Protein AF-A0A9Q4IH05-F1 (afdb_monomer_lite)

Radius of gyration: 22.15 Å; chains: 1; bounding box: 44×42×51 Å

Organism: NCBI:txid1288393

Foldseek 3Di:
DPPWDKDKDKDFQPDDDPPCPVVCCVVQVWDFPDWDDDVRITITIITDDPPPPPPPPPPDDDLCNVCVVVVHHSVVSVVVCLVQQQWEQDPVGIDGGPDSPCNYDDDD

Structure (mmCIF, N/CA/C/O backbone):
data_AF-A0A9Q4IH05-F1
#
_entry.id   AF-A0A9Q4IH05-F1
#
loop_
_atom_site.group_PDB
_atom_site.id
_atom_site.type_symbol
_atom_site.label_atom_id
_atom_site.label_alt_id
_atom_site.label_comp_id
_atom_site.label_asym_id
_atom_site.label_entity_id
_atom_site.label_seq_id
_atom_site.pdbx_PDB_ins_code
_atom_site.Cartn_x
_atom_site.Cartn_y
_atom_site.Cartn_z
_atom_site.occupancy
_atom_site.B_iso_or_equiv
_atom_site.auth_seq_id
_atom_site.auth_comp_id
_atom_site.auth_asym_id
_atom_site.auth_atom_id
_atom_site.pdbx_PDB_model_num
ATOM 1 N N . MET A 1 1 ? 3.147 23.631 -10.713 1.00 39.09 1 MET A N 1
ATOM 2 C CA . MET A 1 1 ? 4.284 22.684 -10.688 1.00 39.09 1 MET A CA 1
ATOM 3 C C . MET A 1 1 ? 3.696 21.285 -10.657 1.00 39.09 1 MET A C 1
ATOM 5 O O . MET A 1 1 ? 2.869 21.034 -9.797 1.00 39.09 1 MET A O 1
ATOM 9 N N . ASN A 1 2 ? 4.020 20.435 -11.631 1.00 42.34 2 ASN A N 1
ATOM 10 C CA . ASN A 1 2 ? 3.448 19.089 -11.750 1.00 42.34 2 ASN A CA 1
ATOM 11 C C . ASN A 1 2 ? 4.227 18.153 -10.806 1.00 42.34 2 ASN A C 1
ATOM 13 O O . ASN A 1 2 ? 5.352 17.770 -11.117 1.00 42.34 2 ASN A O 1
ATOM 17 N N . THR A 1 3 ? 3.697 17.889 -9.611 1.00 51.12 3 THR A N 1
ATOM 18 C CA . THR A 1 3 ? 4.412 17.229 -8.498 1.00 51.12 3 THR A CA 1
ATOM 19 C C . THR A 1 3 ? 4.407 15.699 -8.545 1.00 51.12 3 THR A C 1
ATOM 21 O O . THR A 1 3 ? 5.103 15.072 -7.752 1.00 51.12 3 THR A O 1
ATOM 24 N N . ASN A 1 4 ? 3.736 15.080 -9.518 1.00 58.97 4 ASN A N 1
ATOM 25 C CA . ASN A 1 4 ? 3.732 13.624 -9.680 1.00 58.97 4 ASN A CA 1
ATOM 26 C C . ASN A 1 4 ? 4.769 13.185 -10.716 1.00 58.97 4 ASN A C 1
ATOM 28 O O . ASN A 1 4 ? 4.471 13.028 -11.900 1.00 58.97 4 ASN A O 1
ATOM 32 N N . LYS A 1 5 ? 6.014 13.006 -10.265 1.00 78.19 5 LYS A N 1
ATOM 33 C CA . LYS A 1 5 ? 7.071 12.394 -11.075 1.00 78.19 5 LYS A CA 1
ATOM 34 C C . LYS A 1 5 ? 6.940 10.869 -11.024 1.00 78.19 5 LYS A C 1
ATOM 36 O O . LYS A 1 5 ? 7.023 10.272 -9.953 1.00 78.19 5 LYS A O 1
ATOM 41 N N . GLY A 1 6 ? 6.766 10.261 -12.190 1.00 88.12 6 GLY A N 1
ATOM 42 C CA . GLY A 1 6 ? 6.749 8.816 -12.388 1.00 88.12 6 GLY A CA 1
ATOM 43 C C . GLY A 1 6 ? 6.995 8.469 -13.854 1.00 88.12 6 GLY A C 1
ATOM 44 O O . GLY A 1 6 ? 7.103 9.358 -14.704 1.00 88.12 6 GLY A O 1
ATOM 45 N N . VAL A 1 7 ? 7.102 7.181 -14.153 1.00 91.44 7 VAL A N 1
ATOM 46 C CA . VAL A 1 7 ? 7.263 6.658 -15.509 1.00 91.44 7 VAL A CA 1
ATOM 47 C C . VAL A 1 7 ? 6.400 5.417 -15.699 1.00 91.44 7 VAL A C 1
ATOM 49 O O . VAL A 1 7 ? 6.318 4.559 -14.823 1.00 91.44 7 VAL A O 1
ATOM 52 N N . LEU A 1 8 ? 5.771 5.322 -16.869 1.00 92.81 8 LEU A N 1
ATOM 53 C CA . LEU A 1 8 ? 5.191 4.084 -17.368 1.00 92.81 8 LEU A CA 1
ATOM 54 C C . LEU A 1 8 ? 6.173 3.477 -18.368 1.00 92.81 8 LEU A C 1
ATOM 56 O O . LEU A 1 8 ? 6.491 4.099 -19.381 1.00 92.81 8 LEU A O 1
ATOM 60 N N . VAL A 1 9 ? 6.638 2.267 -18.083 1.00 93.56 9 VAL A N 1
ATOM 61 C CA . VAL A 1 9 ? 7.453 1.477 -19.003 1.00 93.56 9 VAL A CA 1
ATOM 62 C C . VAL A 1 9 ? 6.568 0.405 -19.620 1.00 93.56 9 VAL A C 1
ATOM 64 O O . VAL A 1 9 ? 5.959 -0.393 -18.911 1.00 93.56 9 VAL A O 1
ATOM 67 N N . VAL A 1 10 ? 6.496 0.405 -20.950 1.00 94.31 10 VAL A N 1
ATOM 68 C CA . VAL A 1 10 ? 5.824 -0.634 -21.734 1.00 94.31 10 VAL A CA 1
ATOM 69 C C . VAL A 1 10 ? 6.876 -1.304 -22.598 1.00 94.31 10 VAL A C 1
ATOM 71 O O . VAL A 1 10 ? 7.532 -0.639 -23.400 1.00 94.31 10 VAL A O 1
ATOM 74 N N . ARG A 1 11 ? 7.063 -2.610 -22.421 1.00 94.25 11 ARG A N 1
ATOM 75 C CA . ARG A 1 11 ? 8.070 -3.380 -23.162 1.00 94.25 11 ARG A CA 1
ATOM 76 C C . ARG A 1 11 ? 7.584 -4.787 -23.468 1.00 94.25 11 ARG A C 1
ATOM 78 O O . ARG A 1 11 ? 6.698 -5.289 -22.790 1.00 94.25 11 ARG A O 1
ATOM 85 N N . SER A 1 12 ? 8.186 -5.430 -24.463 1.00 95.81 12 SER A N 1
ATOM 86 C CA . SER A 1 12 ? 8.022 -6.873 -24.667 1.00 95.81 12 SER A CA 1
ATOM 87 C C . SER A 1 12 ? 8.788 -7.654 -23.586 1.00 95.81 12 SER A C 1
ATOM 89 O O . SER A 1 12 ? 9.813 -7.175 -23.093 1.00 95.81 12 SER A O 1
ATOM 91 N N . ALA A 1 13 ? 8.333 -8.856 -23.222 1.00 88.75 13 ALA A N 1
ATOM 92 C CA . ALA A 1 13 ? 8.973 -9.696 -22.212 1.00 88.75 13 ALA A CA 1
ATOM 93 C C . ALA A 1 13 ? 10.391 -10.127 -22.615 1.00 88.75 13 ALA A C 1
ATOM 95 O O . ALA A 1 13 ? 11.256 -10.276 -21.751 1.00 88.75 13 ALA A O 1
ATOM 96 N N . GLY A 1 14 ? 10.650 -10.254 -23.920 1.00 90.75 14 GLY A N 1
ATOM 97 C CA . GLY A 1 14 ? 11.984 -10.519 -24.465 1.00 90.75 14 GLY A CA 1
ATOM 98 C C . GLY A 1 14 ? 12.896 -9.290 -24.526 1.00 90.75 14 GLY A C 1
ATOM 99 O O . GLY A 1 14 ? 14.086 -9.426 -24.801 1.00 90.75 14 GLY A O 1
ATOM 100 N N . THR A 1 15 ? 12.364 -8.090 -24.280 1.00 91.56 15 THR A N 1
ATOM 101 C CA . THR A 1 15 ? 13.152 -6.853 -24.287 1.00 91.56 15 THR A CA 1
ATOM 102 C C . THR A 1 15 ? 13.664 -6.562 -22.875 1.00 91.56 15 THR A C 1
ATOM 104 O O . THR A 1 15 ? 12.852 -6.499 -21.940 1.00 91.56 15 THR A O 1
ATOM 107 N N . PRO A 1 16 ? 14.984 -6.369 -22.686 1.00 88.94 16 PRO A N 1
ATOM 108 C CA . PRO A 1 16 ? 15.526 -6.010 -21.385 1.00 88.94 16 PRO A CA 1
ATOM 109 C C . PRO A 1 16 ? 14.953 -4.674 -20.906 1.00 88.94 16 PRO A C 1
ATOM 111 O O . PRO A 1 16 ? 14.507 -3.830 -21.687 1.00 88.94 16 PRO A O 1
ATOM 114 N N . ARG A 1 17 ? 14.949 -4.495 -19.588 1.00 86.88 17 ARG A N 1
ATOM 115 C CA . ARG A 1 17 ? 14.569 -3.229 -18.963 1.00 86.88 17 ARG A CA 1
ATOM 116 C C . ARG A 1 17 ? 15.552 -2.119 -19.392 1.00 86.88 17 ARG A C 1
ATOM 118 O O . ARG A 1 17 ? 16.730 -2.422 -19.579 1.00 86.88 17 ARG A O 1
ATOM 125 N N . PRO A 1 18 ? 15.106 -0.854 -19.532 1.00 88.38 18 PRO A N 1
ATOM 126 C CA . PRO A 1 18 ? 16.016 0.270 -19.748 1.00 88.38 18 PRO A CA 1
ATOM 127 C C . PRO A 1 18 ? 17.063 0.364 -18.631 1.00 88.38 18 PRO A C 1
ATOM 129 O O . PRO A 1 18 ? 16.707 0.322 -17.453 1.00 88.38 18 PRO A O 1
ATOM 132 N N . GLU A 1 19 ? 18.338 0.502 -18.997 1.00 88.44 19 GLU A N 1
ATOM 133 C CA . GLU A 1 19 ? 19.469 0.497 -18.052 1.00 88.44 19 GLU A CA 1
ATOM 134 C C . GLU A 1 19 ? 19.402 1.641 -17.026 1.00 88.44 19 GLU A C 1
ATOM 136 O O . GLU A 1 19 ? 19.880 1.509 -15.902 1.00 88.44 19 GLU A O 1
ATOM 141 N N . ASP A 1 20 ? 18.772 2.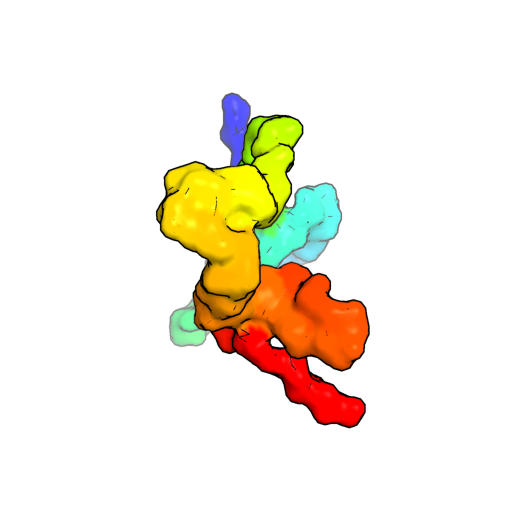761 -17.384 1.00 89.81 20 ASP A N 1
ATOM 142 C CA . ASP A 1 20 ? 18.616 3.927 -16.516 1.00 89.81 20 ASP A CA 1
ATOM 143 C C . ASP A 1 20 ? 17.433 3.809 -15.541 1.00 89.81 20 ASP A C 1
ATOM 145 O O . ASP A 1 20 ? 17.342 4.599 -14.597 1.00 89.81 20 ASP A O 1
ATOM 149 N N . LEU A 1 21 ? 16.520 2.850 -15.742 1.00 89.56 21 LEU A N 1
ATOM 150 C CA . LEU A 1 21 ? 15.285 2.769 -14.961 1.00 89.56 21 LEU A CA 1
ATOM 151 C C . LEU A 1 21 ? 15.570 2.495 -13.484 1.00 89.56 21 LEU A C 1
ATOM 153 O O . LEU A 1 21 ? 15.053 3.207 -12.627 1.00 89.56 21 LEU A O 1
ATOM 157 N N . ASP A 1 22 ? 16.416 1.510 -13.185 1.00 89.88 22 ASP A N 1
ATOM 158 C CA . ASP A 1 22 ? 16.732 1.137 -11.803 1.00 89.88 22 ASP A CA 1
ATOM 159 C C . ASP A 1 22 ? 17.445 2.290 -11.074 1.00 89.88 22 ASP A C 1
ATOM 161 O O . ASP A 1 22 ? 17.111 2.617 -9.933 1.00 89.88 22 ASP A O 1
ATOM 165 N N . GLN A 1 23 ? 18.347 2.997 -11.764 1.00 90.81 23 GLN A N 1
ATOM 166 C CA . GLN A 1 23 ? 19.016 4.176 -11.212 1.00 90.81 23 GLN A CA 1
ATOM 167 C C . GLN A 1 23 ? 18.019 5.299 -10.902 1.00 90.81 23 GLN A C 1
ATOM 169 O O . GLN A 1 23 ? 18.139 5.967 -9.873 1.00 90.81 23 GLN A O 1
ATOM 174 N N . ARG A 1 24 ? 17.018 5.510 -11.762 1.00 88.44 24 ARG A N 1
ATOM 175 C CA . ARG A 1 24 ? 15.959 6.507 -11.547 1.00 88.44 24 ARG A CA 1
ATOM 176 C C . ARG A 1 24 ? 15.021 6.115 -10.412 1.00 88.44 24 ARG A C 1
ATOM 178 O O . ARG A 1 24 ? 14.695 6.977 -9.602 1.00 88.44 24 ARG A O 1
ATOM 185 N N . ILE A 1 25 ? 14.643 4.838 -10.315 1.00 88.94 25 ILE A N 1
ATOM 186 C CA . ILE A 1 25 ? 13.840 4.311 -9.203 1.00 88.94 25 ILE A CA 1
ATOM 187 C C . ILE A 1 25 ? 14.537 4.605 -7.872 1.00 88.94 25 ILE A C 1
ATOM 189 O O . ILE A 1 25 ? 13.916 5.164 -6.968 1.00 88.94 25 ILE A O 1
ATOM 193 N N . LEU A 1 26 ? 15.836 4.306 -7.780 1.00 86.75 26 LEU A N 1
ATOM 194 C CA . LEU A 1 26 ? 16.637 4.562 -6.582 1.00 86.75 26 LEU A CA 1
ATOM 195 C C . LEU A 1 26 ? 16.807 6.060 -6.298 1.00 86.75 26 LEU A C 1
ATOM 197 O O . LEU A 1 26 ? 16.628 6.493 -5.164 1.00 86.75 26 LEU A O 1
ATOM 201 N N . THR A 1 27 ? 17.127 6.857 -7.320 1.00 89.62 27 THR A N 1
ATOM 202 C CA . THR A 1 27 ? 17.407 8.298 -7.167 1.00 89.62 27 THR A CA 1
ATOM 203 C C . THR A 1 27 ? 16.166 9.085 -6.747 1.00 89.62 27 THR A C 1
ATOM 205 O O . THR A 1 27 ? 16.253 9.990 -5.922 1.00 89.62 27 THR A O 1
ATOM 208 N N . GLU A 1 28 ? 15.000 8.750 -7.299 1.00 87.94 28 GLU A N 1
ATOM 209 C CA . GLU A 1 28 ? 13.748 9.463 -7.020 1.00 87.94 28 GLU A CA 1
ATOM 210 C C . GLU A 1 28 ? 12.973 8.859 -5.827 1.00 87.94 28 GLU A C 1
ATOM 212 O O . GLU A 1 28 ? 12.003 9.454 -5.335 1.00 87.94 28 GLU A O 1
ATOM 217 N N . GLY A 1 29 ? 13.400 7.692 -5.328 1.00 86.19 29 GLY A N 1
ATOM 218 C CA . GLY A 1 29 ? 12.700 6.944 -4.282 1.00 86.19 29 GLY A CA 1
ATOM 219 C C . GLY A 1 29 ? 11.328 6.462 -4.753 1.00 86.19 29 GLY A C 1
ATOM 220 O O . GLY A 1 29 ? 10.332 6.612 -4.044 1.00 86.19 29 GLY A O 1
ATOM 221 N N . TRP A 1 30 ? 11.248 5.976 -5.990 1.00 91.06 30 TRP A N 1
ATOM 222 C CA . TRP A 1 30 ? 10.010 5.448 -6.551 1.00 91.06 30 TRP A CA 1
ATOM 223 C C . TRP A 1 30 ? 9.727 4.036 -6.051 1.00 91.06 30 TRP A C 1
ATOM 225 O O . TRP A 1 30 ? 10.627 3.259 -5.750 1.00 91.06 30 TRP A O 1
ATOM 235 N N . SER A 1 31 ? 8.445 3.701 -6.005 1.00 88.94 31 SER A N 1
ATOM 236 C CA . SER A 1 31 ? 7.944 2.351 -5.772 1.00 88.94 31 SER A CA 1
ATOM 237 C C . SER A 1 31 ? 7.170 1.873 -6.997 1.00 88.94 31 SER A C 1
ATOM 239 O O . SER A 1 31 ? 6.737 2.677 -7.832 1.00 88.94 31 SER A O 1
ATOM 241 N N . ALA A 1 32 ? 7.005 0.558 -7.113 1.00 90.94 32 ALA A N 1
ATOM 242 C CA . ALA A 1 32 ? 6.106 -0.015 -8.101 1.00 90.94 32 ALA A CA 1
ATOM 243 C C . ALA A 1 32 ? 4.665 0.329 -7.707 1.00 90.94 32 ALA A C 1
ATOM 245 O O . ALA A 1 32 ? 4.221 -0.028 -6.618 1.00 90.94 32 ALA A O 1
ATOM 246 N N . LEU A 1 33 ? 3.950 1.028 -8.585 1.00 89.69 33 LEU A N 1
ATOM 247 C CA . LEU A 1 33 ? 2.544 1.385 -8.381 1.00 89.69 33 LEU A CA 1
ATOM 248 C C . LEU A 1 33 ? 1.613 0.356 -9.024 1.00 89.69 33 LEU A C 1
ATOM 250 O O . LEU A 1 33 ? 0.543 0.063 -8.502 1.00 89.69 33 LEU A O 1
ATOM 254 N N . LEU A 1 34 ? 2.022 -0.186 -10.173 1.00 89.50 34 LEU A N 1
ATOM 255 C CA . LEU A 1 34 ? 1.266 -1.181 -10.924 1.00 89.50 34 LEU A CA 1
ATOM 256 C C . LEU A 1 34 ? 2.219 -1.993 -11.802 1.00 89.50 34 LEU A C 1
ATOM 258 O O . LEU A 1 34 ? 3.000 -1.411 -12.553 1.00 89.50 34 LEU A O 1
ATOM 262 N N . LEU A 1 35 ? 2.121 -3.321 -11.741 1.00 93.38 35 LEU A N 1
ATOM 263 C CA . LEU A 1 35 ? 2.879 -4.246 -12.584 1.00 93.38 35 LEU A CA 1
ATOM 264 C C . LEU A 1 35 ? 1.923 -5.312 -13.131 1.00 93.38 35 LEU A C 1
ATOM 266 O O . LEU A 1 35 ? 1.291 -6.020 -12.348 1.00 93.38 35 LEU A O 1
ATOM 270 N N . PHE A 1 36 ? 1.809 -5.443 -14.451 1.00 94.50 36 PHE A N 1
ATOM 271 C CA . PHE A 1 36 ? 1.022 -6.518 -15.069 1.00 94.50 36 PHE A CA 1
ATOM 272 C C . PHE A 1 36 ? 1.525 -6.864 -16.472 1.00 94.50 36 PHE A C 1
ATOM 274 O O . PHE A 1 36 ? 2.299 -6.121 -17.078 1.00 94.50 36 PHE A O 1
ATOM 281 N N . SER A 1 37 ? 1.076 -8.005 -16.993 1.00 95.25 37 SER A N 1
ATOM 282 C CA . SER A 1 37 ? 1.384 -8.464 -18.345 1.00 95.25 37 SER A CA 1
ATOM 283 C C . SER A 1 37 ? 0.121 -8.661 -19.184 1.00 95.25 37 SER A C 1
ATOM 285 O O . SER A 1 37 ? -0.958 -8.947 -18.664 1.00 95.25 37 SER A O 1
ATOM 287 N N . TYR A 1 38 ? 0.260 -8.508 -20.500 1.00 95.12 38 TYR A N 1
ATOM 288 C CA . TYR A 1 38 ? -0.778 -8.821 -21.479 1.00 95.12 38 TYR A CA 1
ATOM 289 C C . TYR A 1 38 ? -0.140 -9.413 -22.736 1.00 95.12 38 TYR A C 1
ATOM 291 O O . TYR A 1 38 ? 0.484 -8.708 -23.532 1.00 95.12 38 TYR A O 1
ATOM 299 N N . GLY A 1 39 ? -0.277 -10.729 -22.906 1.00 95.19 39 GLY A N 1
ATOM 300 C CA . GLY A 1 3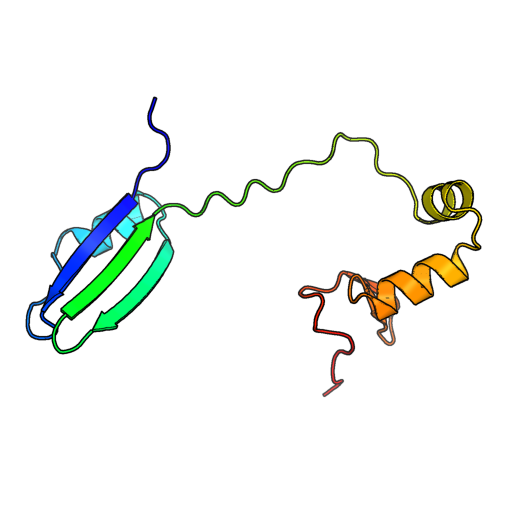9 ? 0.472 -11.457 -23.929 1.00 95.19 39 GLY A CA 1
ATOM 301 C C . GLY A 1 39 ? 1.977 -11.304 -23.698 1.00 95.19 39 GLY A C 1
ATOM 302 O O . GLY A 1 39 ? 2.465 -11.606 -22.614 1.00 95.19 39 GLY A O 1
ATOM 303 N N . ASP A 1 40 ? 2.692 -10.809 -24.707 1.00 95.69 40 ASP A N 1
ATOM 304 C CA . ASP A 1 40 ? 4.133 -10.534 -24.625 1.00 95.69 40 ASP A CA 1
ATOM 305 C C . ASP A 1 40 ? 4.455 -9.145 -24.038 1.00 95.69 40 ASP A C 1
ATOM 307 O O . ASP A 1 40 ? 5.616 -8.808 -23.849 1.00 95.69 40 ASP A O 1
ATOM 311 N N . LEU A 1 41 ? 3.455 -8.311 -23.741 1.00 96.19 41 LEU A N 1
ATOM 312 C CA . LEU A 1 41 ? 3.685 -6.974 -23.196 1.00 96.19 41 LEU A CA 1
ATOM 313 C C . LEU A 1 41 ? 3.762 -6.993 -21.669 1.00 96.19 41 LEU A C 1
ATOM 315 O O . LEU A 1 41 ? 2.942 -7.615 -20.996 1.00 96.19 41 LEU A O 1
ATOM 319 N N . LEU A 1 42 ? 4.715 -6.238 -21.135 1.00 95.94 42 LEU A N 1
ATOM 320 C CA . LEU A 1 42 ? 4.902 -5.933 -19.725 1.00 95.94 42 LEU A CA 1
ATOM 321 C C . LEU A 1 42 ? 4.648 -4.445 -19.501 1.00 95.94 42 LEU A C 1
ATOM 323 O O . LEU A 1 42 ? 5.218 -3.598 -20.194 1.00 95.94 42 LEU A O 1
ATOM 327 N N . PHE A 1 43 ? 3.805 -4.151 -18.518 1.00 95.69 43 PHE A N 1
ATOM 328 C CA . PHE A 1 43 ? 3.440 -2.809 -18.092 1.00 95.69 43 PHE A CA 1
ATOM 329 C C . PHE A 1 43 ? 3.973 -2.585 -16.685 1.00 95.69 43 PHE A C 1
ATOM 331 O O . PHE A 1 43 ? 3.592 -3.295 -15.753 1.00 95.69 43 PHE A O 1
ATOM 338 N N . GLU A 1 44 ? 4.849 -1.595 -16.536 1.00 94.94 44 GLU A N 1
ATOM 339 C CA . GLU A 1 44 ? 5.475 -1.264 -15.262 1.00 94.94 44 GLU A CA 1
ATOM 340 C C . GLU A 1 44 ? 5.309 0.230 -14.967 1.00 94.94 44 GLU A C 1
ATOM 342 O O . GLU A 1 44 ? 5.944 1.075 -15.602 1.00 94.94 44 GLU A O 1
ATOM 347 N N . ALA A 1 45 ? 4.439 0.568 -14.015 1.00 92.81 45 ALA A N 1
ATOM 348 C CA . ALA A 1 45 ? 4.256 1.934 -13.544 1.00 92.81 45 ALA A CA 1
ATOM 349 C C . ALA A 1 45 ? 5.083 2.166 -12.276 1.00 92.81 45 ALA A C 1
ATOM 351 O O . ALA A 1 45 ? 4.852 1.534 -11.242 1.00 92.81 45 ALA A O 1
ATOM 352 N N . TRP A 1 46 ? 6.016 3.110 -12.357 1.00 93.12 46 TRP A N 1
ATOM 353 C CA . TRP A 1 46 ? 6.899 3.509 -11.268 1.00 93.12 46 TRP A CA 1
ATOM 354 C C . TRP A 1 46 ? 6.649 4.962 -10.903 1.00 93.12 46 TRP A C 1
ATOM 356 O O . TRP A 1 46 ? 6.535 5.823 -11.774 1.00 93.12 46 TRP A O 1
ATOM 366 N N . GLY A 1 47 ? 6.599 5.257 -9.614 1.00 91.12 47 GLY A N 1
ATOM 367 C CA . GLY A 1 47 ? 6.448 6.627 -9.151 1.00 91.12 47 GLY A CA 1
ATOM 368 C C . GLY A 1 47 ? 6.530 6.724 -7.643 1.00 91.12 47 GLY A C 1
ATOM 369 O O . GLY A 1 47 ? 6.653 5.723 -6.937 1.00 91.12 47 GLY A O 1
ATOM 370 N N . ARG A 1 48 ? 6.464 7.951 -7.134 1.00 85.50 48 ARG A N 1
ATOM 371 C CA . ARG A 1 48 ? 6.316 8.168 -5.699 1.00 85.50 48 ARG A CA 1
ATOM 372 C C . ARG A 1 48 ? 4.846 7.980 -5.334 1.00 85.50 48 ARG A C 1
ATOM 374 O O . ARG A 1 48 ? 3.990 8.706 -5.834 1.00 85.50 48 ARG A O 1
ATOM 381 N N . MET A 1 49 ? 4.563 7.009 -4.472 1.00 67.88 49 MET A N 1
ATOM 382 C CA . MET A 1 49 ? 3.246 6.893 -3.860 1.00 67.88 49 MET A CA 1
ATOM 383 C C . MET A 1 49 ? 3.122 8.019 -2.833 1.00 67.88 49 MET A C 1
ATOM 385 O O . MET A 1 49 ? 3.778 7.994 -1.795 1.00 67.88 49 MET A O 1
ATOM 389 N N . TYR A 1 50 ? 2.326 9.036 -3.152 1.00 62.16 50 TYR A N 1
ATOM 390 C CA . TYR A 1 50 ? 1.863 9.985 -2.150 1.00 62.16 50 TYR A CA 1
ATOM 391 C C . TYR A 1 50 ? 0.691 9.335 -1.426 1.00 62.16 50 TYR A C 1
ATOM 393 O O . TYR A 1 50 ? -0.440 9.367 -1.902 1.00 62.16 50 TYR A O 1
ATOM 401 N N . VAL A 1 51 ? 0.979 8.705 -0.291 1.00 55.38 51 VAL A N 1
ATOM 402 C CA . VAL A 1 51 ? -0.041 8.547 0.741 1.00 55.38 51 VAL A CA 1
ATOM 403 C C . VAL A 1 51 ? -0.005 9.854 1.512 1.00 55.38 51 VAL A C 1
ATOM 405 O O . VAL A 1 51 ? 0.848 10.044 2.377 1.00 55.38 51 VA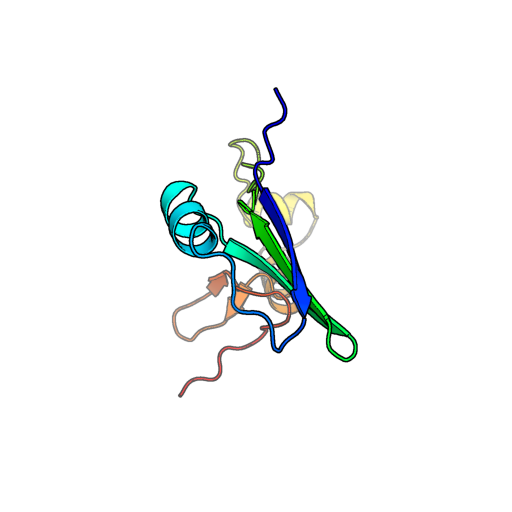L A O 1
ATOM 408 N N . GLU A 1 52 ? -0.868 10.799 1.147 1.00 48.09 52 GLU A N 1
ATOM 409 C CA . GLU A 1 52 ? -1.243 11.819 2.116 1.00 48.09 52 GLU A CA 1
ATOM 410 C C . GLU A 1 52 ? -1.994 11.068 3.212 1.00 48.09 52 GLU A C 1
ATOM 412 O O . GLU A 1 52 ? -3.174 10.746 3.079 1.00 48.09 52 GLU A O 1
ATOM 417 N N . PHE A 1 53 ? -1.286 10.727 4.291 1.00 45.94 53 PHE A N 1
ATOM 418 C CA . PHE A 1 53 ? -1.953 10.668 5.576 1.00 45.94 53 PHE A CA 1
ATOM 419 C C . PHE A 1 53 ? -2.483 12.075 5.755 1.00 45.94 53 PHE A C 1
ATOM 421 O O . PHE A 1 53 ? -1.710 13.012 5.946 1.00 45.94 53 PHE A O 1
ATOM 428 N N . GLN A 1 54 ? -3.781 12.240 5.542 1.00 46.38 54 GLN A N 1
ATOM 429 C CA . GLN A 1 54 ? -4.450 13.452 5.946 1.00 46.38 54 GLN A CA 1
ATOM 430 C C . GLN A 1 54 ? -4.143 13.549 7.441 1.00 46.38 54 GLN A C 1
ATOM 432 O O . GLN A 1 54 ? -4.638 12.730 8.215 1.00 46.38 54 GLN A O 1
ATOM 437 N N . GLU A 1 55 ? -3.229 14.442 7.832 1.00 49.44 55 GLU A N 1
ATOM 438 C CA . GLU A 1 55 ? -3.127 14.857 9.223 1.00 49.44 55 GLU A CA 1
ATOM 439 C C . GLU A 1 55 ? -4.517 15.402 9.530 1.00 49.44 55 GLU A C 1
ATOM 441 O O . GLU A 1 55 ? -4.897 16.488 9.084 1.00 49.44 55 GLU A O 1
ATOM 446 N N . SER A 1 56 ? -5.347 14.570 10.163 1.00 48.62 56 SER A N 1
ATOM 447 C CA . SER A 1 56 ? -6.569 15.049 10.776 1.00 48.62 56 SER A CA 1
ATOM 448 C C . SER A 1 56 ? -6.117 16.164 11.701 1.00 48.62 56 SER A C 1
ATOM 450 O O . SER A 1 56 ? -5.204 15.941 12.497 1.00 48.62 56 SER A O 1
ATOM 452 N N . SER A 1 57 ? -6.696 17.351 11.530 1.00 50.56 57 SER A N 1
ATOM 453 C CA . SER A 1 57 ? -6.493 18.503 12.407 1.00 50.56 57 SER A CA 1
ATOM 454 C C . SER A 1 57 ? -6.276 18.056 13.851 1.00 50.56 57 SER A C 1
ATOM 456 O O . SER A 1 57 ? -7.024 17.196 14.307 1.00 50.56 57 SER A O 1
ATOM 458 N N . ASP A 1 58 ? -5.299 18.657 14.534 1.00 50.78 58 ASP A N 1
ATOM 459 C CA . ASP A 1 58 ? -4.774 18.348 15.880 1.00 50.78 58 ASP A CA 1
ATOM 460 C C . ASP A 1 58 ? -5.796 18.181 17.040 1.00 50.78 58 ASP A C 1
ATOM 462 O O . ASP A 1 58 ? -5.408 18.064 18.202 1.00 50.78 58 ASP A O 1
ATOM 466 N N . GLU A 1 59 ? -7.100 18.143 16.777 1.00 62.16 59 GLU A N 1
ATOM 467 C CA . GLU A 1 59 ? -8.119 17.679 17.715 1.00 62.16 59 GLU A CA 1
ATOM 468 C C . GLU A 1 59 ? -8.231 16.153 17.671 1.00 62.16 59 GLU A C 1
ATOM 470 O O . GLU A 1 59 ? -9.069 15.561 16.989 1.00 62.16 59 GLU A O 1
ATOM 475 N N . PHE A 1 60 ? -7.378 15.495 18.451 1.00 69.50 60 PHE A N 1
ATOM 476 C CA . PHE A 1 60 ? -7.638 14.123 18.860 1.00 69.50 60 PHE A CA 1
ATOM 477 C C . PHE A 1 60 ? -8.809 14.121 19.847 1.00 69.50 60 PHE A C 1
ATOM 479 O O . PHE A 1 60 ? -8.672 14.611 20.966 1.00 69.50 60 PHE A O 1
ATOM 486 N N . ALA A 1 61 ? -9.943 13.546 19.452 1.00 75.62 61 ALA A N 1
ATOM 487 C CA . ALA A 1 61 ? -11.007 13.201 20.386 1.00 75.62 61 ALA A CA 1
ATOM 488 C C . ALA A 1 61 ? -10.686 11.855 21.049 1.00 75.62 61 ALA A C 1
ATOM 490 O O . ALA A 1 61 ? -10.302 10.884 20.389 1.00 75.62 61 ALA A O 1
ATOM 491 N N . SER A 1 62 ? -10.844 11.779 22.365 1.00 86.50 62 SER A N 1
ATOM 492 C CA . SER A 1 62 ? -10.785 10.508 23.079 1.00 86.50 62 SER A CA 1
ATOM 493 C C . SER A 1 62 ? -11.972 9.617 22.694 1.00 86.50 62 SER A C 1
ATOM 495 O O . SER A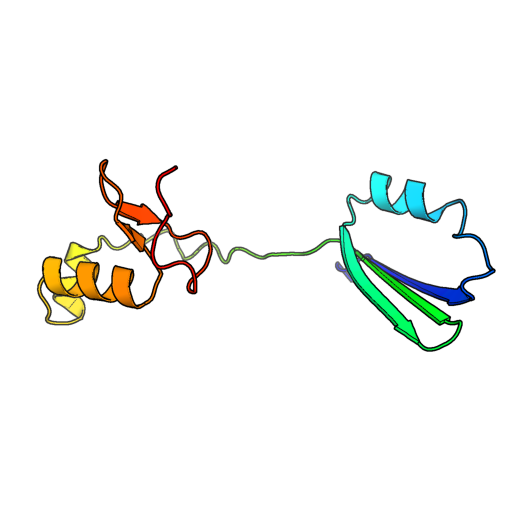 1 62 ? -13.058 10.095 22.365 1.00 86.50 62 SER A O 1
ATOM 497 N N . ILE A 1 63 ? -11.806 8.293 22.798 1.00 87.06 63 ILE A N 1
ATOM 498 C CA . ILE A 1 63 ? -12.902 7.333 22.559 1.00 87.06 63 ILE A CA 1
ATOM 499 C C . ILE A 1 63 ? -14.096 7.629 23.486 1.00 87.06 63 ILE A C 1
ATOM 501 O O . ILE A 1 63 ? -15.244 7.449 23.093 1.00 87.06 63 ILE A O 1
ATOM 505 N N . ALA A 1 64 ? -13.842 8.126 24.700 1.00 88.12 64 ALA A N 1
ATOM 506 C CA . ALA A 1 64 ? -14.895 8.511 25.634 1.00 88.12 64 ALA A CA 1
ATOM 507 C C . ALA A 1 64 ? -15.706 9.722 25.138 1.00 88.12 64 ALA A C 1
ATOM 509 O O . ALA A 1 64 ? -16.930 9.706 25.234 1.00 88.12 64 ALA A O 1
ATOM 510 N N . GLU A 1 65 ? -15.052 10.745 24.583 1.00 89.56 65 GLU A N 1
ATOM 511 C CA . GLU A 1 65 ? -15.736 11.903 23.988 1.00 89.56 65 GLU A CA 1
ATOM 512 C C . GLU A 1 65 ? -16.563 11.483 22.770 1.00 89.56 65 GLU A C 1
ATOM 514 O O . GLU A 1 65 ? -17.745 11.812 22.693 1.00 89.56 65 GLU A O 1
ATOM 519 N N . ALA A 1 66 ? -15.992 10.656 21.890 1.00 88.44 66 ALA A N 1
ATOM 520 C CA . ALA A 1 66 ? -16.708 10.110 20.739 1.00 88.44 66 ALA A CA 1
ATOM 521 C C . ALA A 1 66 ? -17.927 9.262 21.154 1.00 88.44 66 ALA A C 1
ATOM 523 O O . ALA A 1 66 ? -18.990 9.361 20.546 1.00 88.44 66 ALA A O 1
ATOM 524 N N . ALA A 1 67 ? -17.813 8.455 22.215 1.00 91.12 67 ALA A N 1
ATOM 525 C CA . ALA A 1 67 ? -18.926 7.653 22.725 1.00 91.12 67 ALA A CA 1
ATOM 526 C C . ALA A 1 67 ? -20.075 8.534 23.241 1.00 91.12 67 ALA A C 1
ATOM 528 O O . ALA A 1 67 ? -21.240 8.277 22.931 1.00 91.12 67 ALA A O 1
ATOM 529 N N . VAL A 1 68 ? -19.746 9.612 23.964 1.00 92.44 68 VAL A N 1
ATOM 530 C CA . VAL A 1 68 ? -20.726 10.594 24.452 1.00 92.44 68 VAL A CA 1
ATOM 531 C C . VAL A 1 68 ? -21.438 11.291 23.294 1.00 92.44 68 VAL A C 1
ATOM 533 O O . VAL A 1 68 ? -22.665 11.388 23.315 1.00 92.44 68 VAL A O 1
ATOM 536 N N . GLU A 1 69 ? -20.705 11.735 22.271 1.00 90.38 69 GLU A N 1
ATOM 537 C CA . GLU A 1 69 ? -21.294 12.363 21.080 1.00 90.38 69 GLU A CA 1
ATOM 538 C C . GLU A 1 69 ? -22.229 11.418 20.318 1.00 90.38 69 GLU A C 1
ATOM 540 O O . GLU A 1 69 ? -23.277 11.836 19.821 1.00 90.38 69 GLU A O 1
ATOM 545 N N . LEU A 1 70 ? -21.882 10.131 20.264 1.00 90.06 70 LEU A N 1
ATOM 546 C CA . LEU A 1 70 ? -22.674 9.099 19.599 1.00 90.06 70 LEU A CA 1
ATOM 547 C C . LEU A 1 70 ? -23.812 8.539 20.472 1.00 90.06 70 LEU A C 1
ATOM 549 O O . LEU A 1 70 ? -24.584 7.702 20.000 1.00 90.06 70 LEU A O 1
ATOM 553 N N . GLY A 1 71 ? -23.943 8.991 21.723 1.00 93.69 71 GLY A N 1
ATOM 554 C CA . GLY A 1 71 ? -24.989 8.545 22.645 1.00 93.69 71 GLY A CA 1
ATOM 555 C C . GLY A 1 71 ? -24.861 7.079 23.071 1.00 93.69 71 GLY A C 1
ATOM 556 O O . GLY A 1 71 ? -25.875 6.432 23.327 1.00 93.69 71 GLY A O 1
ATOM 557 N N . MET A 1 72 ? -23.635 6.557 23.133 1.00 94.31 72 MET A N 1
ATOM 558 C CA . MET A 1 72 ? -23.321 5.176 23.514 1.00 94.31 72 MET A CA 1
ATOM 559 C C . MET A 1 72 ? -22.328 5.132 24.678 1.00 94.31 72 MET A C 1
ATOM 561 O O . MET A 1 72 ? -21.678 6.125 25.007 1.00 94.31 72 MET A O 1
ATOM 565 N N . SER A 1 73 ? -22.203 3.976 25.326 1.00 95.06 73 SER A N 1
ATOM 566 C CA . SER A 1 73 ? -21.127 3.762 26.294 1.00 95.06 73 SER A CA 1
ATOM 567 C C . SER A 1 73 ? -19.778 3.581 25.589 1.00 95.06 73 SER A C 1
ATOM 569 O O . SER A 1 73 ? -19.702 3.117 24.450 1.00 95.06 73 SER A O 1
ATOM 571 N N . THR A 1 74 ? -18.685 3.909 26.281 1.00 93.81 74 THR A N 1
ATOM 572 C CA . THR A 1 74 ? -17.322 3.683 25.770 1.00 93.81 74 THR A CA 1
ATOM 573 C C . THR A 1 74 ? -17.087 2.210 25.423 1.00 93.81 74 THR A C 1
ATOM 575 O O . THR A 1 74 ? -16.429 1.907 24.435 1.00 93.81 74 THR A O 1
ATOM 578 N N . GLU A 1 75 ? -17.647 1.293 26.213 1.00 92.12 75 GLU A N 1
ATOM 579 C CA . GLU A 1 75 ? -17.536 -0.157 26.014 1.00 92.12 75 GLU A CA 1
ATOM 580 C C . GLU A 1 75 ? -18.223 -0.604 24.717 1.00 92.12 75 GLU A C 1
ATOM 582 O O . GLU A 1 75 ? -17.638 -1.357 23.939 1.00 92.12 75 GLU A O 1
ATOM 587 N N . GLU A 1 76 ? -19.424 -0.087 24.440 1.00 91.94 76 GLU A N 1
ATOM 588 C CA . GLU A 1 76 ? -20.147 -0.354 23.190 1.00 91.94 76 GLU A CA 1
ATOM 589 C C . GLU A 1 76 ? -19.402 0.194 21.969 1.00 91.94 76 GLU A C 1
ATOM 591 O O . GLU A 1 76 ? -19.309 -0.496 20.951 1.00 91.94 76 GLU A O 1
ATOM 596 N N . LEU A 1 77 ? -18.830 1.401 22.069 1.00 93.25 77 LEU A N 1
ATOM 597 C CA . LEU A 1 77 ? -18.046 1.978 20.978 1.00 93.25 77 LEU A CA 1
ATOM 598 C C . LEU A 1 77 ? -16.791 1.145 20.696 1.00 93.25 77 LEU A C 1
ATOM 600 O O . LEU A 1 77 ? -16.519 0.812 19.545 1.00 93.25 77 LEU A O 1
ATOM 604 N N . VAL A 1 78 ? -16.050 0.758 21.736 1.00 90.38 78 VAL A N 1
ATOM 605 C CA . VAL A 1 78 ? -14.848 -0.076 21.595 1.00 90.38 78 VAL A CA 1
ATOM 606 C C . VAL A 1 78 ? -15.184 -1.425 20.963 1.00 90.38 78 VAL A C 1
ATOM 608 O O . VAL A 1 78 ? -14.507 -1.831 20.018 1.00 90.38 78 VAL A O 1
ATOM 611 N N . ALA A 1 79 ? -16.247 -2.094 21.420 1.00 89.06 79 ALA A N 1
ATOM 612 C CA . ALA A 1 79 ? -16.687 -3.361 20.839 1.00 89.06 79 ALA A CA 1
ATOM 613 C C . ALA A 1 79 ? -16.995 -3.213 19.341 1.00 89.06 79 ALA A C 1
ATOM 615 O O . ALA A 1 79 ? -16.559 -4.032 18.531 1.00 89.06 79 ALA A O 1
ATOM 616 N N . ARG A 1 80 ? -17.666 -2.122 18.952 1.00 89.19 80 ARG A N 1
ATOM 617 C CA . ARG A 1 80 ? -17.960 -1.831 17.547 1.00 89.19 80 ARG A CA 1
ATOM 618 C C . ARG A 1 80 ? -16.705 -1.578 16.722 1.00 89.19 80 ARG A C 1
ATOM 620 O O . ARG A 1 80 ? -16.591 -2.094 15.616 1.00 89.19 80 ARG A O 1
ATOM 627 N N . MET A 1 81 ? -15.742 -0.838 17.264 1.00 88.31 81 MET A N 1
ATOM 628 C CA . MET A 1 81 ? -14.467 -0.587 16.592 1.00 88.31 81 MET A CA 1
ATOM 629 C C . MET A 1 81 ? -13.665 -1.880 16.378 1.00 88.31 81 MET A C 1
ATOM 631 O O . MET A 1 81 ? -12.980 -2.014 15.366 1.00 88.31 81 MET A O 1
ATOM 635 N N . VAL A 1 82 ? -13.767 -2.855 17.284 1.00 86.50 82 VAL A N 1
ATOM 636 C CA . VAL A 1 82 ? -13.183 -4.192 17.089 1.00 86.50 82 VAL A CA 1
ATOM 637 C C . VAL A 1 82 ? -13.935 -4.976 16.008 1.00 86.50 82 VAL A C 1
ATOM 639 O O . VAL A 1 82 ? -13.308 -5.568 15.129 1.00 86.50 82 VAL A O 1
ATOM 642 N N . GLU A 1 83 ? -15.272 -4.962 16.016 1.00 84.56 83 GLU A N 1
ATOM 643 C CA . GLU A 1 83 ? -16.089 -5.625 14.985 1.00 84.56 83 GLU A CA 1
ATOM 644 C C . GLU A 1 83 ? -15.838 -5.076 13.574 1.00 84.56 83 GLU A C 1
ATOM 646 O O . GLU A 1 83 ? -15.759 -5.848 12.610 1.00 84.56 83 GLU A O 1
ATOM 651 N N . ASP A 1 84 ? -15.677 -3.758 13.473 1.00 83.69 84 ASP A N 1
ATOM 652 C CA . ASP A 1 84 ? -15.389 -3.034 12.235 1.00 83.69 84 ASP A CA 1
ATOM 653 C C . ASP A 1 84 ? -13.911 -3.174 11.808 1.00 83.69 84 ASP A C 1
ATOM 655 O O . ASP A 1 84 ? -13.527 -2.716 10.731 1.00 83.69 84 ASP A O 1
ATOM 659 N N . GLY A 1 85 ? -13.080 -3.838 12.624 1.00 80.94 85 GLY A N 1
ATOM 660 C CA . GLY A 1 85 ? -11.683 -4.141 12.315 1.00 80.94 85 GLY A CA 1
ATOM 661 C C . GLY A 1 85 ? -10.729 -2.957 12.468 1.00 80.94 85 GLY A C 1
ATOM 662 O O . GLY A 1 85 ? -9.649 -2.975 11.886 1.00 80.94 85 GLY A O 1
ATOM 663 N N . LEU A 1 86 ? -11.103 -1.930 13.238 1.00 84.69 86 LEU A N 1
ATOM 664 C CA . LEU A 1 86 ? -10.239 -0.792 13.583 1.00 84.69 86 LEU A CA 1
ATOM 665 C C . LEU A 1 86 ? -9.243 -1.155 14.692 1.00 84.69 86 LEU A C 1
ATOM 667 O O . LEU A 1 86 ? -8.099 -0.701 14.672 1.00 84.69 86 LEU A O 1
ATOM 671 N N . PHE A 1 87 ? -9.661 -2.002 15.635 1.00 85.50 87 PHE A N 1
ATOM 672 C CA . PHE A 1 87 ? -8.816 -2.525 16.707 1.00 85.50 87 PHE A CA 1
ATOM 673 C C . PHE A 1 87 ? -8.813 -4.052 16.732 1.00 85.50 87 PHE A C 1
ATOM 675 O O . PHE A 1 87 ? -9.775 -4.710 16.344 1.00 85.50 87 PHE A O 1
ATOM 682 N N . LEU A 1 88 ? -7.715 -4.609 17.229 1.00 82.88 88 LEU A N 1
ATOM 683 C CA .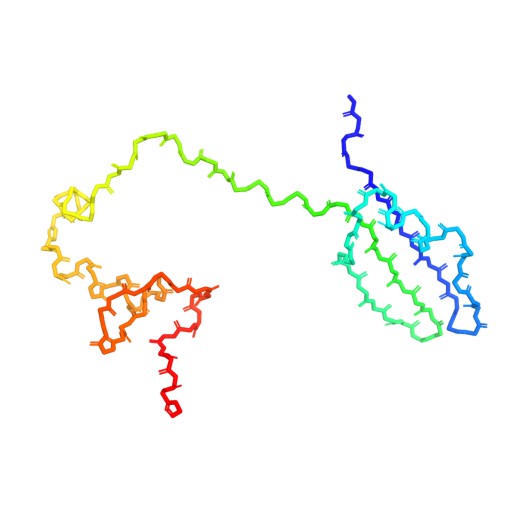 LEU A 1 88 ? -7.530 -6.026 17.492 1.00 82.88 88 LEU A CA 1
ATOM 684 C C . LEU A 1 88 ? -7.422 -6.241 19.000 1.00 82.88 88 LEU A C 1
ATOM 686 O O . LEU A 1 88 ? -6.620 -5.583 19.666 1.00 82.88 88 LEU A O 1
ATOM 690 N N . GLU A 1 89 ? -8.186 -7.195 19.524 1.00 81.88 89 GLU A N 1
ATOM 691 C CA . GLU A 1 89 ? -8.003 -7.680 20.890 1.00 81.88 89 GLU A CA 1
ATOM 692 C C . GLU A 1 89 ? -6.813 -8.641 20.959 1.00 81.88 89 GLU A C 1
ATOM 694 O O . GLU A 1 89 ? -6.726 -9.619 20.210 1.00 81.88 89 GLU A O 1
ATOM 699 N N . THR A 1 90 ? -5.898 -8.364 21.883 1.00 80.00 90 THR A N 1
ATOM 700 C CA . THR A 1 90 ? -4.755 -9.218 22.217 1.00 80.00 90 THR A CA 1
ATOM 701 C C . THR A 1 90 ? -4.747 -9.518 23.715 1.00 80.00 90 THR A C 1
ATOM 703 O O . THR A 1 90 ? -5.451 -8.871 24.491 1.00 80.00 90 THR A O 1
ATOM 706 N N . SER A 1 91 ? -3.925 -10.478 24.147 1.00 76.94 91 SER A N 1
ATOM 707 C CA . SER A 1 91 ? -3.732 -10.787 25.573 1.00 76.94 91 SER A CA 1
ATOM 708 C C . SER A 1 91 ? -3.239 -9.593 26.395 1.00 76.94 91 SER A C 1
ATOM 710 O O . SER A 1 91 ? -3.494 -9.543 27.595 1.00 76.94 91 SER A O 1
ATOM 712 N N . ASP A 1 92 ? -2.568 -8.638 25.749 1.00 76.75 92 ASP A N 1
ATOM 713 C CA . ASP A 1 92 ? -1.958 -7.469 26.386 1.00 76.75 92 ASP A CA 1
ATOM 714 C C . ASP A 1 92 ? -2.813 -6.196 26.242 1.00 76.75 92 ASP A C 1
ATOM 716 O O . ASP A 1 92 ? -2.421 -5.127 26.712 1.00 76.75 92 ASP A O 1
ATOM 720 N N . GLY A 1 93 ? -3.992 -6.299 25.612 1.00 80.25 93 GLY A N 1
ATOM 721 C CA . GLY A 1 93 ? -4.927 -5.191 25.406 1.00 80.25 93 GLY A CA 1
ATOM 722 C C . GLY A 1 93 ? -5.309 -4.969 23.942 1.00 80.25 93 GLY A C 1
ATOM 723 O O . GLY A 1 93 ? -5.195 -5.865 23.102 1.00 80.25 93 GLY A O 1
ATOM 724 N N . LEU A 1 94 ? -5.793 -3.764 23.639 1.00 82.62 94 LEU A N 1
ATOM 725 C CA . LEU A 1 94 ? -6.226 -3.361 22.299 1.00 82.62 94 LEU A CA 1
ATOM 726 C C . LEU A 1 94 ? -5.065 -2.755 21.509 1.00 82.62 94 LEU A C 1
ATOM 728 O O . LEU A 1 94 ? -4.394 -1.842 21.989 1.00 82.62 94 LEU A O 1
ATOM 732 N N . ILE A 1 95 ? -4.869 -3.221 20.278 1.00 83.38 95 ILE A N 1
ATOM 733 C CA . ILE A 1 95 ? -3.907 -2.638 19.335 1.00 83.38 95 ILE A CA 1
ATOM 734 C C . ILE A 1 95 ? -4.623 -2.174 18.068 1.00 83.38 95 ILE A C 1
ATOM 736 O O . ILE A 1 95 ? -5.606 -2.785 17.648 1.00 83.38 95 ILE A O 1
ATOM 740 N N . ALA A 1 96 ? -4.142 -1.098 17.443 1.00 80.94 96 ALA A N 1
ATOM 741 C CA . ALA A 1 96 ? -4.680 -0.631 16.166 1.00 80.94 96 ALA A CA 1
ATOM 742 C C . ALA A 1 96 ? -4.495 -1.704 15.083 1.00 80.94 96 ALA A C 1
ATOM 744 O O . ALA A 1 96 ? -3.407 -2.270 14.940 1.00 80.94 96 ALA A O 1
ATOM 745 N N . SER A 1 97 ? -5.555 -1.993 14.329 1.00 75.38 97 SER A N 1
ATOM 746 C CA . SER A 1 97 ? -5.498 -2.992 13.269 1.00 75.38 97 SER A CA 1
ATOM 747 C C . SER A 1 97 ? -4.733 -2.454 12.055 1.00 75.38 97 SER A C 1
ATOM 749 O O . SER A 1 97 ? -5.016 -1.346 11.596 1.00 75.38 97 SER A O 1
ATOM 751 N N . PRO A 1 98 ? -3.799 -3.228 11.474 1.00 70.06 98 PRO A N 1
ATOM 752 C CA . PRO A 1 98 ? -3.122 -2.835 10.243 1.00 70.06 98 PRO A CA 1
ATOM 753 C C . PRO A 1 98 ? -4.013 -3.001 8.998 1.00 70.06 98 PRO A C 1
ATOM 755 O O . PRO A 1 98 ? -3.624 -2.551 7.921 1.00 70.06 98 PRO A O 1
ATOM 758 N N . HIS A 1 99 ? -5.176 -3.661 9.112 1.00 64.75 99 HIS A N 1
ATOM 759 C CA . HIS A 1 99 ? -6.129 -3.837 8.012 1.00 64.75 99 HIS A CA 1
ATOM 760 C C . HIS A 1 99 ? -7.545 -4.176 8.533 1.00 64.75 99 HIS A C 1
ATOM 762 O O . HIS A 1 99 ? -7.661 -5.074 9.364 1.00 64.75 99 HIS A O 1
ATOM 768 N N . PRO A 1 100 ? -8.634 -3.572 8.013 1.00 61.34 100 PRO A N 1
ATOM 769 C CA . PRO A 1 100 ? -10.004 -3.783 8.517 1.00 61.34 100 PRO A CA 1
ATOM 770 C C . PRO A 1 100 ? -10.510 -5.235 8.420 1.00 61.34 100 PRO A C 1
ATOM 772 O O . PRO A 1 100 ? -11.346 -5.672 9.206 1.00 61.34 100 PRO A O 1
ATOM 775 N N . ASP A 1 101 ? -9.971 -6.028 7.491 1.00 65.56 101 ASP A N 1
ATOM 776 C CA . ASP A 1 101 ? -10.311 -7.458 7.386 1.00 65.56 101 ASP A CA 1
ATOM 777 C C . ASP A 1 101 ? -9.597 -8.348 8.420 1.00 65.56 101 ASP A C 1
ATOM 779 O O . ASP A 1 101 ? -9.951 -9.518 8.596 1.00 65.56 101 ASP A O 1
ATOM 783 N N . LEU A 1 102 ? -8.592 -7.822 9.124 1.00 59.31 102 LEU A N 1
ATOM 784 C CA . LEU A 1 102 ? -7.931 -8.536 10.207 1.00 59.31 102 LEU A CA 1
ATOM 785 C C . LEU A 1 102 ? -8.716 -8.282 11.489 1.00 59.31 102 LEU A C 1
ATOM 787 O O . LEU A 1 102 ? -8.643 -7.209 12.074 1.00 59.31 102 LEU A O 1
ATOM 791 N N . ARG A 1 103 ? -9.476 -9.294 11.918 1.00 58.41 103 ARG A N 1
ATOM 792 C CA . ARG A 1 103 ? -10.272 -9.247 13.160 1.00 58.41 103 ARG A CA 1
ATOM 793 C C . ARG A 1 103 ? -9.617 -9.966 14.334 1.00 58.41 103 ARG A C 1
ATOM 795 O O . ARG A 1 103 ? -10.029 -9.788 15.473 1.00 58.41 103 ARG A O 1
ATOM 802 N N . ARG A 1 104 ? -8.634 -10.830 14.066 1.00 60.22 104 ARG A N 1
ATOM 803 C CA . ARG A 1 104 ? -7.898 -11.594 15.082 1.00 60.22 104 ARG A CA 1
ATOM 804 C C . ARG A 1 104 ? -6.466 -11.816 14.627 1.00 60.22 104 ARG A C 1
ATOM 806 O O . ARG A 1 104 ? -6.235 -12.180 13.476 1.00 60.22 104 ARG A O 1
ATOM 813 N N . ILE A 1 105 ? -5.524 -11.677 15.552 1.00 57.94 105 ILE A N 1
ATOM 814 C CA . ILE A 1 105 ? -4.178 -12.219 15.380 1.00 57.94 105 ILE A CA 1
ATOM 815 C C . ILE A 1 105 ? -4.234 -13.669 15.842 1.00 57.94 105 ILE A C 1
ATOM 817 O O . ILE A 1 105 ? -4.658 -13.960 16.958 1.00 57.94 105 ILE A O 1
ATOM 821 N N . SER A 1 106 ? -3.846 -14.592 14.965 1.00 52.12 106 SER A N 1
ATOM 822 C CA . SER A 1 106 ? -3.647 -15.980 15.376 1.00 52.12 106 SER A CA 1
ATOM 823 C C . SER A 1 106 ? -2.382 -16.017 16.228 1.00 52.12 106 SER A C 1
ATOM 825 O O . SER A 1 106 ? -1.301 -15.737 15.716 1.00 52.12 106 SER A O 1
ATOM 827 N N . SER A 1 107 ? -2.509 -16.294 17.524 1.00 49.69 107 SER A N 1
ATOM 828 C CA . SER A 1 107 ? -1.352 -16.547 18.383 1.00 49.69 10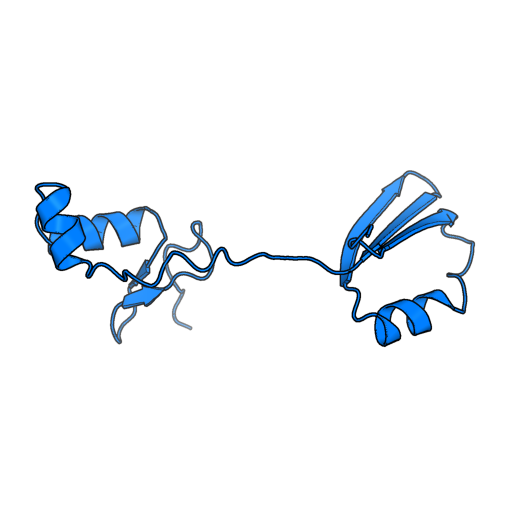7 SER A CA 1
ATOM 829 C C . SER A 1 107 ? -0.671 -17.838 17.923 1.00 49.69 107 SER A C 1
ATOM 831 O O . SER A 1 107 ? -1.313 -18.892 17.921 1.00 49.69 107 SER A O 1
ATOM 833 N N . CYS A 1 108 ? 0.592 -17.735 17.504 1.00 37.28 108 CYS A N 1
ATOM 834 C CA . CYS A 1 108 ? 1.495 -18.878 17.369 1.00 37.28 108 CYS A CA 1
ATOM 835 C C . CYS A 1 108 ? 1.971 -19.342 18.746 1.00 37.28 108 CYS A C 1
ATOM 837 O O . CYS A 1 108 ? 2.207 -18.461 19.604 1.00 37.28 108 CYS A O 1
#

pLDDT: mean 80.44, std 15.96, range [37.28, 96.19]

Secondary structure (DSSP, 8-state):
-----EEEEEEETTSPPPHHHHHHHHHHT-EEEEEEEETTEEEEEEE----------S----HHHHHHHTTS-HHHHHHHHHHTTSEEEETTEEEE-SSTT-------

Sequence (108 aa):
MNTNKGVLVVRSAGTPRPEDLDQRILTEGWSALLLFSYGDLLFEAWGRMYVEFQESSDEFASIAEAAVELGMSTEELVARMVEDGLFLETSDGLIASPHPDLRRISSC